Protein AF-A0A940P1B1-F1 (afdb_monomer_lite)

Radius of gyration: 25.91 Å; chains: 1; bounding box: 57×40×61 Å

Foldseek 3Di:
DVVVVVVVVVVVVVVVVVVVVVVVDDPPDDDDDDDDDDPDDDPDDPPPPPPVPDVVVVVVDDPVLVVLVVVLVVCVVVVHDPVVSVVSVVVSD

Sequence (93 aa):
MAERSFDAMRQDAIRRSREMQRRAVPPVQETPPPVPEIPAPPEKPQKPGLDLGLQGLLSDWDAEKLALAGLLWVLYREGADPALLLALAYILL

Structure (mmCIF, N/CA/C/O backbone):
data_AF-A0A940P1B1-F1
#
_entry.id   AF-A0A940P1B1-F1
#
loop_
_atom_site.group_PDB
_atom_site.id
_atom_site.type_symbol
_atom_site.label_atom_id
_atom_site.label_alt_id
_atom_site.label_comp_id
_atom_site.label_asym_id
_atom_site.label_entity_id
_atom_site.label_seq_id
_atom_site.pdbx_PDB_ins_code
_atom_site.Cartn_x
_atom_site.Cartn_y
_atom_site.Cartn_z
_atom_site.occupancy
_atom_site.B_iso_or_equiv
_atom_site.auth_seq_id
_atom_site.auth_comp_id
_atom_site.auth_asym_id
_atom_site.auth_atom_id
_atom_site.pdbx_PDB_model_num
ATOM 1 N N . MET A 1 1 ? -0.566 20.284 -44.431 1.00 59.59 1 MET A N 1
ATOM 2 C CA . MET A 1 1 ? 0.550 19.735 -45.247 1.00 59.59 1 MET A CA 1
ATOM 3 C C . MET A 1 1 ? 1.711 19.201 -44.405 1.00 59.59 1 MET A C 1
ATOM 5 O O . MET A 1 1 ? 2.355 18.276 -44.876 1.00 59.59 1 MET A O 1
ATOM 9 N N . ALA A 1 2 ? 1.980 19.730 -43.202 1.00 63.19 2 ALA A N 1
ATOM 10 C CA . ALA A 1 2 ? 3.139 19.333 -42.390 1.00 63.19 2 ALA A CA 1
ATOM 11 C C . ALA A 1 2 ? 3.134 17.868 -41.896 1.00 63.19 2 ALA A C 1
ATOM 13 O O . ALA A 1 2 ? 4.199 17.264 -41.801 1.00 63.19 2 ALA A O 1
ATOM 14 N N . GLU A 1 3 ? 1.963 17.277 -41.630 1.00 66.56 3 GLU A N 1
ATOM 15 C CA . GLU A 1 3 ? 1.847 15.922 -41.052 1.00 66.56 3 GLU A CA 1
ATOM 16 C C . GLU A 1 3 ? 2.515 14.848 -41.924 1.00 66.56 3 GLU A C 1
ATOM 18 O O . GLU A 1 3 ? 3.322 14.063 -41.430 1.00 66.56 3 GLU A O 1
ATOM 23 N N . ARG A 1 4 ? 2.301 14.897 -43.248 1.00 74.00 4 ARG A N 1
ATOM 24 C CA . ARG A 1 4 ? 2.901 13.945 -44.202 1.00 74.00 4 ARG A CA 1
ATOM 25 C C . ARG A 1 4 ? 4.435 13.942 -44.173 1.00 74.00 4 ARG A C 1
ATOM 27 O O . ARG A 1 4 ? 5.046 12.902 -44.407 1.00 74.00 4 ARG A O 1
ATOM 34 N N . SER A 1 5 ? 5.060 15.083 -43.878 1.00 77.12 5 SER A N 1
ATOM 35 C CA . SER A 1 5 ? 6.520 15.195 -43.759 1.00 77.12 5 SER A CA 1
ATOM 36 C C . SER A 1 5 ? 7.037 14.575 -42.459 1.00 77.12 5 SER A C 1
ATOM 38 O O . SER A 1 5 ? 8.108 13.971 -42.445 1.00 77.12 5 SER A O 1
ATOM 40 N N . PHE A 1 6 ? 6.270 14.699 -41.373 1.00 82.12 6 PHE A N 1
ATOM 41 C CA . PHE A 1 6 ? 6.602 14.102 -40.081 1.00 82.12 6 PHE A CA 1
ATOM 42 C C . PHE A 1 6 ? 6.510 12.573 -40.136 1.00 82.12 6 PHE A C 1
ATOM 44 O O . PHE A 1 6 ? 7.430 11.890 -39.688 1.00 82.12 6 PHE A O 1
ATOM 51 N N . ASP A 1 7 ? 5.468 12.029 -40.769 1.00 88.25 7 ASP A N 1
ATOM 52 C CA . ASP A 1 7 ? 5.319 10.581 -40.956 1.00 88.25 7 ASP A CA 1
ATOM 53 C C . ASP A 1 7 ? 6.466 9.984 -41.784 1.00 88.25 7 ASP A C 1
ATOM 55 O O . ASP A 1 7 ? 7.047 8.969 -41.392 1.00 88.25 7 ASP A O 1
ATOM 59 N N . ALA A 1 8 ? 6.864 10.648 -42.876 1.00 88.06 8 ALA A N 1
ATOM 60 C CA . ALA A 1 8 ? 8.016 10.240 -43.681 1.00 88.06 8 ALA A CA 1
ATOM 61 C C . ALA A 1 8 ? 9.327 10.244 -42.868 1.00 88.06 8 ALA A C 1
ATOM 63 O O . ALA A 1 8 ? 10.099 9.285 -42.923 1.00 88.06 8 ALA A O 1
ATOM 64 N N . MET A 1 9 ? 9.556 11.281 -42.054 1.00 90.50 9 MET A N 1
ATOM 65 C CA . MET A 1 9 ? 10.748 11.390 -41.204 1.00 90.50 9 MET A CA 1
ATOM 66 C C . MET A 1 9 ? 10.787 10.307 -40.109 1.00 90.50 9 MET A C 1
ATOM 68 O O . MET A 1 9 ? 11.847 9.744 -39.831 1.00 90.50 9 MET A O 1
ATOM 72 N N . ARG A 1 10 ? 9.635 9.950 -39.521 1.00 89.56 10 ARG A N 1
ATOM 73 C CA . ARG A 1 10 ? 9.533 8.840 -38.554 1.00 89.56 10 ARG A CA 1
ATOM 74 C C . ARG A 1 10 ? 9.818 7.488 -39.206 1.00 89.56 10 ARG A C 1
ATOM 76 O O . ARG A 1 10 ? 10.509 6.664 -38.608 1.00 89.56 10 ARG A O 1
ATOM 83 N N . GLN A 1 11 ? 9.315 7.257 -40.419 1.00 91.44 11 GLN A N 1
ATOM 84 C CA . GLN A 1 11 ? 9.570 6.019 -41.162 1.00 91.44 11 GLN A CA 1
ATOM 85 C C . GLN A 1 11 ? 11.060 5.851 -41.499 1.00 91.44 11 GLN A C 1
ATOM 87 O O . GLN A 1 11 ? 11.600 4.760 -41.303 1.00 91.44 11 GLN A O 1
ATOM 92 N N . ASP A 1 12 ? 11.743 6.921 -41.922 1.00 90.81 12 ASP A N 1
ATOM 93 C CA . ASP A 1 12 ? 13.188 6.884 -42.183 1.00 90.81 12 ASP A CA 1
ATOM 94 C C . ASP A 1 12 ? 14.002 6.603 -40.905 1.00 90.81 12 ASP A C 1
ATOM 96 O O . ASP A 1 12 ? 14.842 5.699 -40.882 1.00 90.81 12 ASP A O 1
ATOM 100 N N . ALA A 1 13 ? 13.673 7.274 -39.795 1.00 90.25 13 ALA A N 1
ATOM 101 C CA . ALA A 1 13 ? 14.315 7.041 -38.500 1.00 90.25 13 ALA A CA 1
ATOM 102 C C . ALA A 1 13 ? 14.169 5.582 -38.014 1.00 90.25 13 ALA A C 1
ATOM 104 O O . ALA A 1 13 ? 15.134 4.984 -37.527 1.00 90.25 13 ALA A O 1
ATOM 105 N N . ILE A 1 14 ? 12.986 4.975 -38.182 1.00 92.50 14 ILE A N 1
ATOM 106 C CA . ILE A 1 14 ? 12.731 3.564 -37.837 1.00 92.50 14 ILE A CA 1
ATOM 107 C C . ILE A 1 14 ? 13.486 2.611 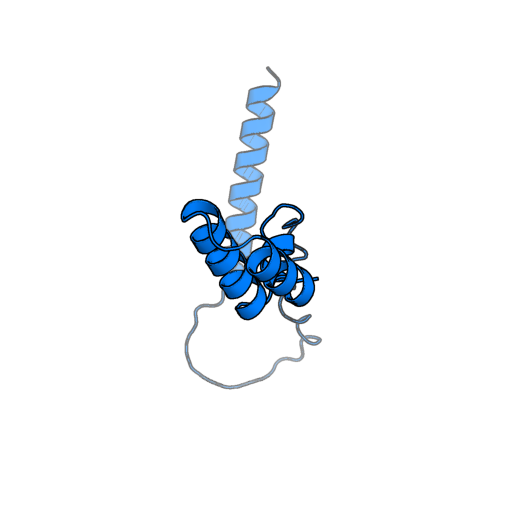-38.774 1.00 92.50 14 ILE A C 1
ATOM 109 O O . ILE A 1 14 ? 14.013 1.590 -38.329 1.00 92.50 14 ILE A O 1
ATOM 113 N N . ARG A 1 15 ? 13.569 2.922 -40.072 1.00 88.62 15 ARG A N 1
ATOM 114 C CA . ARG A 1 15 ? 14.333 2.120 -41.038 1.00 88.62 15 ARG A CA 1
ATOM 115 C C . ARG A 1 15 ? 15.823 2.112 -40.686 1.00 88.62 15 ARG A C 1
ATOM 117 O O . ARG A 1 15 ? 16.429 1.043 -40.621 1.00 88.62 15 ARG A O 1
ATOM 124 N N . ARG A 1 16 ? 16.390 3.290 -40.412 1.00 82.62 16 ARG A N 1
ATOM 125 C CA . ARG A 1 16 ? 17.809 3.476 -40.082 1.00 82.62 16 ARG A CA 1
ATOM 126 C C . ARG A 1 16 ? 18.191 2.818 -38.754 1.00 82.62 16 ARG A C 1
ATOM 128 O O . ARG A 1 16 ? 19.229 2.163 -38.683 1.00 82.62 16 ARG A O 1
ATOM 135 N N . SER A 1 17 ? 17.345 2.922 -37.726 1.00 79.88 17 SER A N 1
ATOM 136 C CA . SER A 1 17 ? 17.597 2.266 -36.434 1.00 79.88 17 SER A CA 1
ATOM 137 C C . SER A 1 17 ? 17.558 0.738 -36.540 1.00 79.88 17 SER A C 1
ATOM 139 O O . SER A 1 17 ? 18.438 0.074 -35.995 1.00 79.88 17 SER A O 1
ATOM 141 N N . ARG A 1 18 ? 16.624 0.170 -37.318 1.00 84.38 18 ARG A N 1
ATOM 142 C CA . ARG A 1 18 ? 16.571 -1.277 -37.602 1.00 84.38 18 ARG A CA 1
ATOM 143 C C . ARG A 1 18 ? 17.813 -1.785 -38.332 1.00 84.38 18 ARG A C 1
ATOM 145 O O . ARG A 1 18 ? 18.271 -2.889 -38.047 1.00 84.38 18 ARG A O 1
ATOM 152 N N . GLU A 1 19 ? 18.368 -1.009 -39.261 1.00 81.94 19 GLU A N 1
ATOM 153 C CA . GLU A 1 19 ? 19.606 -1.390 -39.949 1.00 81.94 19 GLU A CA 1
ATOM 154 C C . GLU A 1 19 ? 20.814 -1.370 -39.000 1.00 81.94 19 GLU A C 1
ATOM 156 O O . GLU A 1 19 ? 21.596 -2.319 -38.984 1.00 81.94 19 GLU A O 1
ATOM 161 N N . MET A 1 20 ? 20.929 -0.345 -38.148 1.00 75.19 20 MET A N 1
ATOM 162 C CA . MET A 1 20 ? 21.966 -0.286 -37.111 1.00 75.19 20 MET A CA 1
ATOM 163 C C . M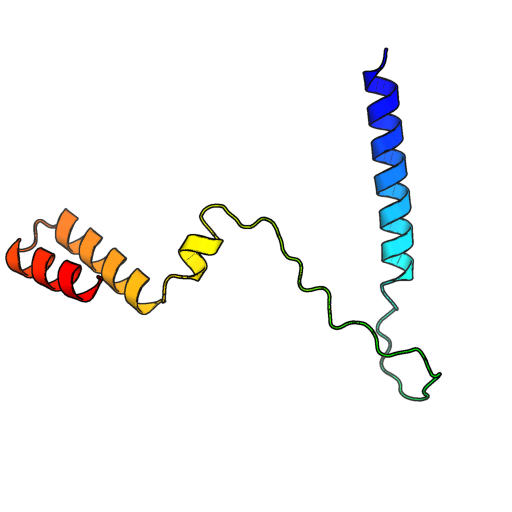ET A 1 20 ? 21.843 -1.445 -36.113 1.00 75.19 20 MET A C 1
ATOM 165 O O . MET A 1 20 ? 22.839 -2.098 -35.818 1.00 75.19 20 MET A O 1
ATOM 169 N N . GLN A 1 21 ? 20.627 -1.770 -35.660 1.00 80.25 21 GLN A N 1
ATOM 170 C CA . GLN A 1 21 ? 20.367 -2.925 -34.792 1.00 80.25 21 GLN A CA 1
ATOM 171 C C . GLN A 1 21 ? 20.769 -4.248 -35.453 1.00 80.25 21 GLN A C 1
ATOM 173 O O . GLN A 1 21 ? 21.422 -5.068 -34.817 1.00 80.25 21 GLN A O 1
ATOM 178 N N . ARG A 1 22 ? 20.455 -4.448 -36.741 1.00 74.50 22 ARG A N 1
ATOM 179 C CA . ARG A 1 22 ? 20.871 -5.649 -37.489 1.00 74.50 22 ARG A CA 1
ATOM 180 C C . ARG A 1 22 ? 22.387 -5.794 -37.631 1.00 74.50 22 ARG A C 1
ATOM 182 O O . ARG A 1 22 ? 22.858 -6.917 -37.729 1.00 74.50 22 ARG A O 1
ATOM 189 N N . ARG A 1 23 ? 23.140 -4.690 -37.646 1.00 70.25 23 ARG A N 1
ATOM 190 C CA . ARG A 1 23 ? 24.615 -4.711 -37.635 1.00 70.25 23 ARG A CA 1
ATOM 191 C C . ARG A 1 23 ? 25.187 -4.909 -36.225 1.00 70.25 23 ARG A C 1
ATOM 193 O O . ARG A 1 23 ? 26.269 -5.464 -36.092 1.00 70.25 23 ARG A O 1
ATOM 200 N N . ALA A 1 24 ? 24.475 -4.456 -35.191 1.00 64.12 24 ALA A N 1
ATOM 201 C CA . ALA A 1 24 ? 24.890 -4.551 -33.790 1.00 64.12 24 ALA A CA 1
ATOM 202 C C . ALA A 1 24 ? 24.543 -5.894 -33.119 1.00 64.12 24 ALA A C 1
ATOM 204 O O . ALA A 1 24 ? 25.072 -6.188 -32.051 1.00 64.12 24 ALA A O 1
ATOM 205 N N . VAL A 1 25 ? 23.665 -6.703 -33.721 1.00 65.62 25 VAL A N 1
ATOM 206 C CA . VAL A 1 25 ? 23.411 -8.092 -33.313 1.00 65.62 25 VAL A CA 1
ATOM 207 C C . VAL A 1 25 ? 24.310 -9.010 -34.151 1.00 65.62 25 VAL A C 1
ATOM 209 O O . VAL A 1 25 ? 23.947 -9.317 -35.289 1.00 65.62 25 VAL A O 1
ATOM 212 N N . PRO A 1 26 ? 25.481 -9.446 -33.644 1.00 57.06 26 PRO A N 1
ATOM 213 C CA . PRO A 1 26 ? 26.269 -10.457 -34.334 1.00 57.06 26 PRO A CA 1
ATOM 214 C C . PRO A 1 26 ? 25.474 -11.771 -34.409 1.00 57.06 26 PRO A C 1
ATOM 216 O O . PRO A 1 26 ? 24.731 -12.090 -33.474 1.00 57.06 26 PRO A O 1
ATOM 219 N N . PRO A 1 27 ? 25.619 -12.564 -35.485 1.00 52.44 27 PRO A N 1
ATOM 220 C CA . PRO A 1 27 ? 25.100 -13.923 -35.490 1.00 52.44 27 PRO A CA 1
ATOM 221 C C . PRO A 1 27 ? 25.807 -14.710 -34.383 1.00 52.44 27 PRO A C 1
ATOM 223 O O . PRO A 1 27 ? 27.034 -14.792 -34.364 1.00 52.44 27 PRO A O 1
ATOM 226 N N . VAL A 1 28 ? 25.034 -15.280 -33.458 1.00 54.25 28 VAL A N 1
ATOM 227 C CA . VAL A 1 28 ? 25.564 -16.141 -32.394 1.00 54.25 28 VAL A CA 1
ATOM 228 C C . VAL A 1 28 ? 26.001 -17.461 -33.029 1.00 54.25 28 VAL A C 1
ATOM 230 O O . VAL A 1 28 ? 25.209 -18.388 -33.171 1.00 54.25 28 VAL A O 1
ATOM 233 N N . GLN A 1 29 ? 27.258 -17.513 -33.467 1.00 44.16 29 GLN A N 1
ATOM 234 C CA . GLN A 1 29 ? 27.966 -18.744 -33.800 1.00 44.16 29 GLN A CA 1
ATOM 235 C C . GLN A 1 29 ? 28.972 -19.030 -32.688 1.00 44.16 29 GLN A C 1
ATOM 237 O O . GLN A 1 29 ? 29.784 -18.179 -32.327 1.00 44.16 29 GLN A O 1
ATOM 242 N N . GLU A 1 30 ? 28.885 -20.227 -32.122 1.00 50.06 30 GLU A N 1
ATOM 243 C CA . GLU A 1 30 ? 29.766 -20.688 -31.055 1.00 50.06 30 GLU A CA 1
ATOM 244 C C . GLU A 1 30 ? 31.128 -21.083 -31.640 1.00 50.06 30 GLU A C 1
ATOM 246 O O . GLU A 1 30 ? 31.284 -22.165 -32.204 1.00 50.06 30 GLU A O 1
ATOM 251 N N . THR A 1 31 ? 32.133 -20.209 -31.539 1.00 36.59 31 THR A N 1
ATOM 252 C CA . THR A 1 31 ? 33.550 -20.590 -31.717 1.00 36.59 31 THR A CA 1
ATOM 253 C C . THR A 1 31 ? 34.495 -19.510 -31.157 1.00 36.59 31 THR A C 1
ATOM 255 O O . THR A 1 31 ? 34.390 -18.354 -31.564 1.00 36.59 31 THR A O 1
ATOM 258 N N . PRO A 1 32 ? 35.429 -19.836 -30.241 1.00 54.47 32 PRO A N 1
ATOM 259 C CA . PRO A 1 32 ? 36.585 -18.992 -29.906 1.00 54.47 32 PRO A CA 1
ATOM 260 C C . PRO A 1 32 ? 37.800 -19.358 -30.794 1.00 54.47 32 PRO A C 1
ATOM 262 O O . PRO A 1 32 ? 37.777 -20.429 -31.405 1.00 54.47 32 PRO A O 1
ATOM 265 N N . PRO A 1 33 ? 38.922 -18.603 -30.807 1.00 55.81 33 PRO A N 1
ATOM 266 C CA . PRO A 1 33 ? 39.203 -17.258 -30.271 1.00 55.81 33 PRO A CA 1
ATOM 267 C C . PRO A 1 33 ? 39.239 -16.262 -31.485 1.00 55.81 33 PRO A C 1
ATOM 269 O O . PRO A 1 33 ? 38.509 -16.549 -32.434 1.00 55.81 33 PRO A O 1
ATOM 272 N N . PRO A 1 34 ? 40.017 -15.147 -31.595 1.00 44.41 34 PRO A N 1
ATOM 273 C CA . PRO A 1 34 ? 40.913 -14.422 -30.680 1.00 44.41 34 PRO A CA 1
ATOM 274 C C . PRO A 1 34 ? 40.396 -13.018 -30.286 1.00 44.41 34 PRO A C 1
ATOM 276 O O . PRO A 1 34 ? 39.240 -12.674 -30.511 1.00 44.41 34 PRO A O 1
ATOM 279 N N . VAL A 1 35 ? 41.271 -12.210 -29.676 1.00 56.16 35 VAL A N 1
ATOM 280 C CA . VAL A 1 35 ? 40.998 -10.847 -29.190 1.00 56.16 35 VAL A CA 1
ATOM 281 C C . VAL A 1 35 ? 41.649 -9.799 -30.103 1.00 56.16 35 VAL A C 1
ATOM 283 O O . VAL A 1 35 ? 42.875 -9.778 -30.207 1.00 56.16 35 VAL A O 1
ATOM 286 N N . PRO A 1 36 ? 40.872 -8.884 -30.705 1.00 48.62 36 PRO A N 1
ATOM 287 C CA . PRO A 1 36 ? 41.323 -7.543 -31.056 1.00 48.62 36 PRO A CA 1
ATOM 288 C C . PRO A 1 36 ? 41.045 -6.596 -29.881 1.00 48.62 36 PRO A C 1
ATOM 290 O O . PRO A 1 36 ? 39.948 -6.605 -29.320 1.00 48.62 36 PRO A O 1
ATOM 293 N N . GLU A 1 37 ? 42.013 -5.756 -29.524 1.00 53.75 37 GLU A N 1
ATOM 294 C CA . GLU A 1 37 ? 41.830 -4.720 -28.504 1.00 53.75 37 GLU A CA 1
ATOM 295 C C . GLU A 1 37 ? 40.798 -3.683 -28.970 1.00 53.75 37 GLU A C 1
ATOM 297 O O . GLU A 1 37 ? 41.060 -2.833 -29.819 1.00 53.75 37 GLU A O 1
ATOM 302 N N . ILE A 1 38 ? 39.607 -3.747 -28.382 1.00 50.41 38 ILE A N 1
ATOM 303 C CA . ILE A 1 38 ? 38.612 -2.676 -28.393 1.00 50.41 38 ILE A CA 1
ATOM 304 C C . ILE A 1 38 ? 38.486 -2.248 -26.926 1.00 50.41 38 ILE A C 1
ATOM 306 O O . ILE A 1 38 ? 38.360 -3.134 -26.073 1.00 50.41 38 ILE A O 1
ATOM 310 N N . PRO A 1 39 ? 38.549 -0.941 -26.589 1.00 48.97 39 PRO A N 1
ATOM 311 C CA . PRO A 1 39 ? 38.356 -0.498 -25.210 1.00 48.97 39 PRO A CA 1
ATOM 312 C C . PRO A 1 39 ? 37.045 -1.073 -24.677 1.00 48.97 39 PRO A C 1
ATOM 314 O O . PRO A 1 39 ? 36.054 -1.106 -25.410 1.00 48.97 39 PRO A O 1
ATOM 317 N N . ALA A 1 40 ? 37.092 -1.571 -23.436 1.00 51.44 40 ALA A N 1
ATOM 318 C CA . ALA A 1 40 ? 36.065 -2.421 -22.838 1.00 51.44 40 ALA A CA 1
ATOM 319 C C . ALA A 1 40 ? 34.647 -1.977 -23.238 1.00 51.44 40 ALA A C 1
ATOM 321 O O . ALA A 1 40 ? 34.324 -0.798 -23.045 1.00 51.44 40 ALA A O 1
ATOM 322 N N . PRO A 1 41 ? 33.800 -2.879 -23.783 1.00 54.41 41 PRO A N 1
ATOM 323 C CA . PRO A 1 41 ? 32.414 -2.545 -24.062 1.00 54.41 41 PRO A CA 1
ATOM 324 C C . PRO A 1 41 ? 31.808 -1.929 -22.799 1.00 54.41 41 PRO A C 1
ATOM 326 O O . PRO A 1 41 ? 31.877 -2.579 -21.750 1.00 54.41 41 PRO A O 1
ATOM 329 N N . PRO A 1 42 ? 31.258 -0.699 -22.856 1.00 54.34 42 PRO A N 1
ATOM 330 C CA . PRO A 1 42 ? 30.568 -0.147 -21.704 1.00 54.34 42 PRO A CA 1
ATOM 331 C C . PRO A 1 42 ? 29.501 -1.157 -21.302 1.00 54.34 42 PRO A C 1
ATOM 333 O O . PRO A 1 42 ? 28.801 -1.699 -22.168 1.00 54.34 42 PRO A O 1
ATOM 336 N N . GLU A 1 43 ? 29.453 -1.467 -20.007 1.00 54.50 43 GLU A N 1
ATOM 337 C CA . GLU A 1 43 ? 28.585 -2.513 -19.482 1.00 54.50 43 GLU A CA 1
ATOM 338 C C . GLU A 1 43 ? 27.166 -2.341 -20.019 1.00 54.50 43 GLU A C 1
ATOM 340 O O . GLU A 1 43 ? 26.683 -1.215 -20.177 1.00 54.50 43 GLU A O 1
ATOM 345 N N . LYS A 1 44 ? 26.544 -3.486 -20.346 1.00 55.69 44 LYS A N 1
ATOM 346 C CA . LYS A 1 44 ? 25.220 -3.619 -20.977 1.00 55.69 44 LYS A CA 1
ATOM 347 C C . LYS A 1 44 ? 24.327 -2.440 -20.595 1.00 55.69 44 LYS A C 1
ATOM 349 O O . LYS A 1 44 ? 24.151 -2.243 -19.394 1.00 55.69 44 LYS A O 1
ATOM 354 N N . PRO A 1 45 ? 23.738 -1.705 -21.559 1.00 48.22 45 PRO A N 1
ATOM 355 C CA . PRO A 1 45 ? 23.026 -0.473 -21.264 1.00 48.22 45 PRO A CA 1
ATOM 356 C C . PRO A 1 45 ? 21.949 -0.740 -20.217 1.00 48.22 45 PRO A C 1
ATOM 358 O O . PRO A 1 45 ? 20.886 -1.288 -20.528 1.00 48.22 45 PRO A O 1
ATOM 361 N N . GLN A 1 46 ? 22.245 -0.332 -18.980 1.00 53.75 46 GLN A N 1
ATOM 362 C CA . GLN A 1 46 ? 21.254 -0.109 -17.949 1.00 53.75 46 GLN A CA 1
ATOM 363 C C . GLN A 1 46 ? 20.378 0.987 -18.522 1.00 53.75 46 GLN A C 1
ATOM 365 O O . GLN A 1 46 ? 20.737 2.160 -18.497 1.00 53.75 46 GLN A O 1
ATOM 370 N N . LYS A 1 47 ? 19.275 0.589 -19.157 1.00 55.72 47 LYS A N 1
ATOM 371 C CA . LYS A 1 47 ? 18.252 1.528 -19.584 1.00 55.72 47 LYS A CA 1
ATOM 372 C C . LYS A 1 47 ? 17.762 2.179 -18.291 1.00 55.72 47 LYS A C 1
ATOM 374 O O . LYS A 1 47 ? 17.138 1.464 -17.505 1.00 55.72 47 LYS A O 1
ATOM 379 N N . PRO A 1 48 ? 17.939 3.493 -18.077 1.00 53.25 48 PRO A N 1
ATOM 380 C CA . PRO A 1 48 ? 17.072 4.223 -17.176 1.00 53.25 48 PRO A CA 1
ATOM 381 C C . PRO A 1 48 ? 15.771 4.374 -17.969 1.00 53.25 48 PRO A C 1
ATOM 383 O O . PRO A 1 48 ? 15.487 5.406 -18.576 1.00 53.25 48 PRO A O 1
ATOM 386 N N . GLY A 1 49 ? 15.053 3.255 -18.102 1.00 53.72 49 GLY A N 1
ATOM 387 C CA . GLY A 1 49 ? 13.709 3.259 -18.635 1.00 53.72 49 GLY A CA 1
ATOM 388 C C . GLY A 1 49 ? 12.891 4.156 -17.726 1.00 53.72 49 GLY A C 1
ATOM 389 O O . GLY A 1 49 ? 13.006 4.064 -16.505 1.00 53.72 49 GLY A O 1
ATOM 390 N N . LEU A 1 50 ? 12.093 5.040 -18.318 1.00 59.72 50 LEU A N 1
ATOM 391 C CA . LEU A 1 50 ? 11.126 5.856 -17.591 1.00 59.72 50 LEU A CA 1
ATOM 392 C C . LEU A 1 50 ? 9.959 4.980 -17.095 1.00 59.72 50 LEU A C 1
ATOM 394 O O . LEU A 1 50 ? 8.808 5.213 -17.445 1.00 59.72 50 LEU A O 1
ATOM 398 N N . ASP A 1 51 ? 10.258 3.997 -16.244 1.00 60.19 51 ASP A N 1
ATOM 399 C CA . ASP A 1 51 ? 9.294 3.178 -15.495 1.00 60.19 51 ASP A CA 1
ATOM 400 C C . ASP A 1 51 ? 8.850 3.888 -14.201 1.00 60.19 51 ASP A C 1
ATOM 402 O O . ASP A 1 51 ? 8.619 3.307 -13.140 1.00 60.19 51 ASP A O 1
ATOM 406 N N . LEU A 1 52 ? 8.723 5.214 -14.306 1.00 62.31 52 LEU A N 1
ATOM 407 C CA . LEU A 1 52 ? 8.449 6.154 -13.220 1.00 62.31 52 LEU A CA 1
ATOM 408 C C . LEU A 1 52 ? 6.956 6.177 -12.823 1.00 62.31 52 LEU A C 1
ATOM 410 O O . LEU A 1 52 ? 6.456 7.177 -12.314 1.00 62.31 52 LEU A O 1
ATOM 414 N N . GLY A 1 53 ? 6.219 5.103 -13.110 1.00 69.88 53 GLY A N 1
ATOM 415 C CA . GLY A 1 53 ? 4.771 5.026 -12.939 1.00 69.88 53 GLY A CA 1
ATOM 416 C C . GLY A 1 53 ? 4.311 3.611 -12.622 1.00 69.88 53 GLY A C 1
ATOM 417 O O . GLY A 1 53 ? 4.302 2.752 -13.497 1.00 69.88 53 GLY A O 1
ATOM 418 N N . LEU A 1 54 ? 3.883 3.400 -11.373 1.00 68.94 54 LEU A N 1
ATOM 419 C CA . LEU A 1 54 ? 3.362 2.153 -10.792 1.00 68.94 54 LEU A CA 1
ATOM 420 C C . LEU A 1 54 ? 4.310 0.944 -10.803 1.00 68.94 54 LEU A C 1
ATOM 422 O O . LEU A 1 54 ? 4.436 0.312 -9.766 1.00 68.94 54 LEU A O 1
ATOM 426 N N . GLN A 1 55 ? 4.988 0.610 -11.902 1.00 72.88 55 GLN A N 1
ATOM 427 C CA . GLN A 1 55 ? 5.835 -0.584 -11.972 1.00 72.88 55 GLN A CA 1
ATOM 428 C C . GLN A 1 55 ? 7.095 -0.449 -11.108 1.00 72.88 55 GLN A C 1
ATOM 430 O O . GLN A 1 55 ? 7.398 -1.380 -10.369 1.00 72.88 55 GLN A O 1
ATOM 435 N N . GLY A 1 56 ? 7.759 0.716 -11.097 1.00 73.56 56 GLY A N 1
ATOM 436 C CA . GLY A 1 56 ? 8.816 1.014 -10.121 1.00 73.56 56 GLY A CA 1
ATOM 437 C C . GLY A 1 56 ? 8.312 0.921 -8.676 1.00 73.56 56 GLY A C 1
ATOM 438 O O . GLY A 1 56 ? 8.871 0.179 -7.879 1.00 73.56 56 GLY A O 1
ATOM 439 N N . LEU A 1 57 ? 7.167 1.552 -8.379 1.00 74.00 57 LEU A N 1
ATOM 440 C CA . LEU A 1 57 ? 6.544 1.509 -7.048 1.00 74.00 57 LEU A CA 1
ATOM 441 C C . LEU A 1 57 ? 6.197 0.076 -6.601 1.00 74.00 57 LEU A C 1
ATOM 443 O O . LEU A 1 57 ? 6.353 -0.247 -5.436 1.00 74.00 57 LEU A O 1
ATOM 447 N N . LEU A 1 58 ? 5.731 -0.780 -7.514 1.00 78.12 58 LEU A N 1
ATOM 448 C CA . LEU A 1 58 ? 5.428 -2.194 -7.257 1.00 78.12 58 LEU A CA 1
ATOM 449 C C . LEU A 1 58 ? 6.686 -3.077 -7.210 1.00 78.12 58 LEU A C 1
ATOM 451 O O . LEU A 1 58 ? 6.616 -4.179 -6.679 1.00 78.12 58 LEU A O 1
ATOM 455 N N . SER A 1 59 ? 7.812 -2.615 -7.761 1.00 78.38 59 SER A N 1
ATOM 456 C CA . SER A 1 59 ? 9.106 -3.313 -7.708 1.00 78.38 59 SER A CA 1
ATOM 457 C C . SER A 1 59 ? 9.860 -3.033 -6.406 1.00 78.38 59 SER A C 1
ATOM 459 O O . SER A 1 59 ? 10.587 -3.901 -5.939 1.00 78.38 59 SER A O 1
ATOM 461 N N . ASP A 1 60 ? 9.646 -1.860 -5.798 1.00 82.69 60 ASP A N 1
ATOM 462 C CA . ASP A 1 60 ? 10.088 -1.531 -4.432 1.00 82.69 60 ASP A CA 1
ATOM 463 C C . ASP A 1 60 ? 9.286 -2.276 -3.339 1.00 82.69 60 ASP A C 1
ATOM 465 O O . ASP A 1 60 ? 9.601 -2.169 -2.154 1.00 82.69 60 ASP A O 1
ATOM 469 N N . TRP A 1 61 ? 8.230 -3.018 -3.699 1.00 84.31 61 TRP A N 1
ATOM 470 C CA . TRP A 1 61 ? 7.443 -3.810 -2.751 1.00 84.31 61 TRP A CA 1
ATOM 471 C C . TRP A 1 61 ? 7.916 -5.262 -2.702 1.00 84.31 61 TRP A C 1
ATOM 473 O O . TRP A 1 61 ? 7.724 -6.029 -3.645 1.00 84.31 61 TRP A O 1
ATOM 483 N N . ASP A 1 62 ? 8.446 -5.664 -1.547 1.00 88.19 62 ASP A N 1
ATOM 484 C CA . ASP A 1 62 ? 8.779 -7.059 -1.270 1.00 88.19 62 ASP A CA 1
ATOM 485 C C . ASP A 1 62 ? 7.573 -7.992 -1.445 1.00 88.19 62 ASP A C 1
ATOM 487 O O . ASP A 1 62 ? 6.430 -7.660 -1.110 1.00 88.19 62 ASP A O 1
ATOM 491 N N . ALA A 1 63 ? 7.848 -9.225 -1.879 1.00 88.75 63 ALA A N 1
ATOM 492 C CA . ALA A 1 63 ? 6.837 -10.275 -2.008 1.00 88.75 63 ALA A CA 1
ATOM 493 C C . ALA A 1 63 ? 6.080 -10.533 -0.688 1.00 88.75 63 ALA A C 1
ATOM 495 O O . ALA A 1 63 ? 4.888 -10.839 -0.713 1.00 88.75 63 ALA A O 1
ATOM 496 N N . GLU A 1 64 ? 6.743 -10.357 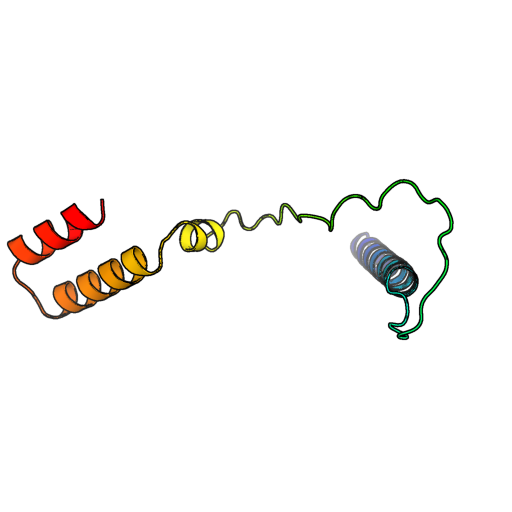0.459 1.00 90.56 64 GLU A N 1
ATOM 497 C CA . GLU A 1 64 ? 6.124 -10.437 1.785 1.00 90.56 64 GLU A CA 1
ATOM 498 C C . GLU A 1 64 ? 5.142 -9.281 2.036 1.00 90.56 64 GLU A C 1
ATOM 500 O O . GLU A 1 64 ? 4.011 -9.528 2.452 1.00 90.56 64 GLU A O 1
ATOM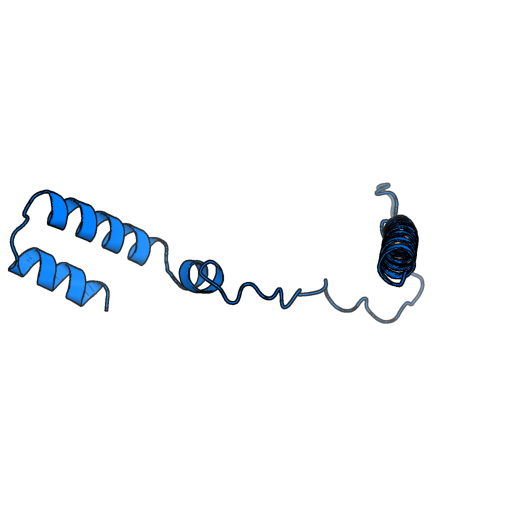 505 N N . LYS A 1 65 ? 5.507 -8.034 1.699 1.00 90.94 65 LYS A N 1
ATOM 506 C CA . LYS A 1 65 ? 4.603 -6.875 1.814 1.00 90.94 65 LYS A CA 1
ATOM 507 C C . LYS A 1 65 ? 3.391 -7.003 0.890 1.00 90.94 65 LYS A C 1
ATOM 509 O O . LYS A 1 65 ? 2.278 -6.678 1.298 1.00 90.94 65 LYS A O 1
ATOM 514 N N . LEU A 1 66 ? 3.574 -7.529 -0.323 1.00 92.25 66 LEU A N 1
ATOM 515 C CA . LEU A 1 66 ? 2.473 -7.828 -1.247 1.00 92.25 66 LEU A CA 1
ATOM 516 C C . LEU A 1 66 ? 1.555 -8.939 -0.715 1.00 92.25 66 LEU A C 1
ATOM 518 O O . LEU A 1 66 ? 0.333 -8.806 -0.793 1.00 92.25 66 LEU A O 1
ATOM 522 N N . ALA A 1 67 ? 2.116 -10.003 -0.133 1.00 93.25 67 ALA A N 1
ATOM 523 C CA . ALA A 1 67 ? 1.338 -11.065 0.504 1.00 93.25 67 ALA A CA 1
ATOM 524 C C . ALA A 1 67 ? 0.552 -10.546 1.723 1.00 93.25 67 ALA A C 1
ATOM 526 O O . ALA A 1 67 ? -0.638 -10.835 1.849 1.00 93.25 67 ALA A O 1
ATOM 527 N N . LEU A 1 68 ? 1.177 -9.721 2.571 1.00 93.44 68 LEU A N 1
ATOM 528 C CA . LEU A 1 68 ? 0.540 -9.055 3.712 1.00 93.44 68 LEU A CA 1
ATOM 529 C C . LEU A 1 68 ? -0.581 -8.105 3.274 1.00 93.44 68 LEU A C 1
ATOM 531 O O . LEU A 1 68 ? -1.662 -8.143 3.855 1.00 93.44 68 LEU A O 1
ATOM 535 N N . ALA A 1 69 ? -0.377 -7.296 2.231 1.00 93.31 69 ALA A N 1
ATOM 536 C CA . ALA A 1 69 ? -1.411 -6.406 1.700 1.00 93.31 69 ALA A CA 1
ATOM 537 C C . ALA A 1 69 ? -2.580 -7.176 1.060 1.00 93.31 69 ALA A C 1
ATOM 539 O O . ALA A 1 69 ? -3.740 -6.806 1.246 1.00 93.31 69 ALA A O 1
ATOM 540 N N . GLY A 1 70 ? -2.296 -8.278 0.357 1.00 94.38 70 GLY A N 1
ATOM 541 C CA . GLY A 1 70 ? -3.318 -9.193 -0.152 1.00 94.38 70 GLY A CA 1
ATOM 542 C C . GLY A 1 70 ? -4.132 -9.835 0.975 1.00 94.38 70 GLY A C 1
ATOM 543 O O . GLY A 1 70 ? -5.361 -9.843 0.918 1.00 94.38 70 GLY A O 1
ATOM 544 N N . LEU A 1 71 ? -3.465 -10.300 2.035 1.00 93.62 71 LEU A N 1
ATOM 545 C CA . LEU A 1 71 ? -4.109 -10.859 3.224 1.00 93.62 71 LEU A CA 1
ATOM 546 C C . LEU A 1 71 ? -4.966 -9.808 3.947 1.00 93.62 71 LEU A C 1
ATOM 548 O O . LEU A 1 71 ? -6.123 -10.077 4.260 1.00 93.62 71 LEU A O 1
ATOM 552 N N . LEU A 1 72 ? -4.437 -8.596 4.144 1.00 94.38 72 LEU A N 1
ATOM 553 C CA . LEU A 1 72 ? -5.149 -7.460 4.734 1.00 94.38 72 LEU A CA 1
ATOM 554 C C . LEU A 1 72 ? -6.417 -7.114 3.939 1.00 94.38 72 LEU A C 1
ATOM 556 O O . LEU A 1 72 ? -7.462 -6.866 4.537 1.00 94.38 72 LEU A O 1
ATOM 560 N N . TRP A 1 73 ? -6.361 -7.155 2.602 1.00 95.00 73 TRP A N 1
ATOM 561 C CA . TRP A 1 73 ? -7.531 -6.948 1.744 1.00 95.00 73 TRP A CA 1
ATOM 562 C C . TRP A 1 73 ? -8.570 -8.069 1.901 1.00 95.00 73 TRP A C 1
ATOM 564 O O . TRP A 1 73 ? -9.755 -7.773 2.076 1.00 95.00 73 TRP A O 1
ATOM 574 N N . VAL A 1 74 ? -8.160 -9.343 1.890 1.00 96.00 74 VAL A N 1
ATOM 575 C CA . VAL A 1 74 ? -9.079 -10.480 2.101 1.00 96.00 74 VAL A CA 1
ATOM 576 C C . VAL A 1 74 ? -9.785 -10.358 3.455 1.00 96.00 74 VAL A C 1
ATOM 578 O O . VAL A 1 74 ? -11.015 -10.339 3.499 1.00 96.00 74 VAL A O 1
ATOM 581 N N . LEU A 1 75 ? -9.026 -10.158 4.537 1.00 94.25 75 LEU A N 1
ATOM 582 C CA . LEU A 1 75 ? -9.559 -9.979 5.891 1.00 94.25 75 LEU A CA 1
ATOM 583 C C . LEU A 1 75 ? -10.495 -8.763 5.992 1.00 94.25 75 LEU A C 1
ATOM 585 O O . LEU A 1 75 ? -11.553 -8.850 6.613 1.00 94.25 75 LEU A O 1
ATOM 589 N N . TYR A 1 76 ? -10.155 -7.644 5.347 1.00 92.94 76 TYR A N 1
ATOM 590 C CA . TYR A 1 76 ? -11.021 -6.464 5.300 1.00 92.94 76 TYR A CA 1
ATOM 591 C C . TYR A 1 76 ? -12.354 -6.749 4.587 1.00 92.94 76 TYR A C 1
ATOM 593 O O . TYR A 1 76 ? -13.403 -6.294 5.042 1.00 92.94 76 TYR A O 1
ATOM 601 N N . ARG A 1 77 ? -12.347 -7.539 3.501 1.00 95.00 77 ARG A N 1
ATOM 602 C CA . ARG A 1 77 ? -13.577 -7.933 2.786 1.00 95.00 77 ARG A CA 1
ATOM 603 C C . ARG A 1 77 ? -14.463 -8.894 3.570 1.00 95.00 77 ARG A C 1
ATOM 605 O O . ARG A 1 77 ? -15.675 -8.869 3.364 1.00 95.00 77 ARG A O 1
ATOM 612 N 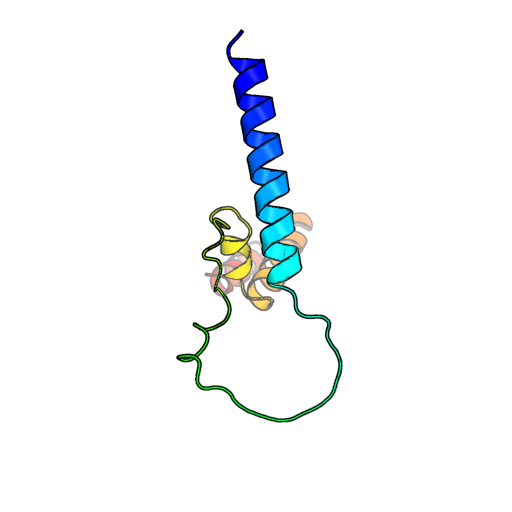N . GLU A 1 78 ? -13.874 -9.747 4.401 1.00 92.81 78 GLU A N 1
ATOM 613 C CA . GLU A 1 78 ? -14.598 -10.710 5.240 1.00 92.81 78 GLU A CA 1
ATOM 614 C C . GLU A 1 78 ? -15.085 -10.104 6.566 1.00 92.81 78 GLU A C 1
ATOM 616 O O . GLU A 1 78 ? -15.864 -10.735 7.276 1.00 92.81 78 GLU A O 1
ATOM 621 N N . GLY A 1 79 ? -14.690 -8.864 6.883 1.00 88.75 79 GLY A N 1
ATOM 622 C CA . GLY A 1 79 ? -15.075 -8.193 8.125 1.00 88.75 79 GLY A CA 1
ATOM 623 C C . GLY A 1 79 ? -14.296 -8.696 9.340 1.00 88.75 79 GLY A C 1
ATOM 624 O O . GLY A 1 79 ? -14.861 -8.804 10.428 1.00 88.75 79 GLY A O 1
ATOM 625 N N . ALA A 1 80 ? -13.014 -9.024 9.153 1.00 90.94 80 ALA A N 1
ATOM 626 C CA . ALA A 1 80 ? -12.117 -9.417 10.233 1.00 90.94 80 ALA A CA 1
ATOM 627 C C . ALA A 1 80 ? -12.004 -8.336 11.324 1.00 90.94 80 ALA A C 1
ATOM 629 O O . ALA A 1 80 ? -12.232 -7.148 11.084 1.00 90.94 80 ALA A O 1
ATOM 630 N N . ASP A 1 81 ? -11.618 -8.767 12.526 1.00 92.9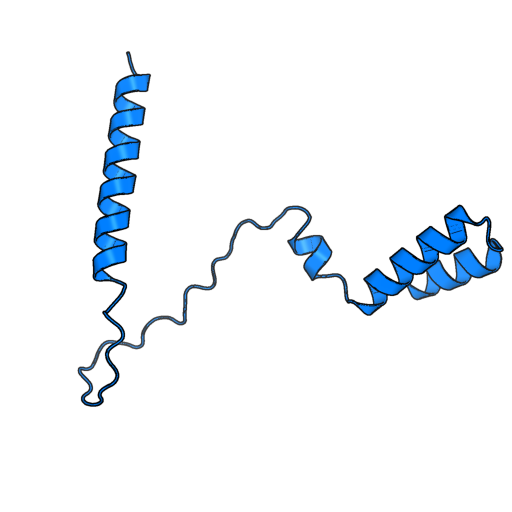4 81 ASP A N 1
ATOM 631 C CA . ASP A 1 81 ? -11.558 -7.909 13.708 1.00 92.94 81 ASP A CA 1
ATOM 632 C C . ASP A 1 81 ? -10.685 -6.648 13.485 1.00 92.94 81 ASP A C 1
ATOM 634 O O . ASP A 1 81 ? -9.565 -6.750 12.968 1.00 92.94 81 ASP A O 1
ATOM 638 N N . PRO A 1 82 ? -11.154 -5.445 13.875 1.00 90.19 82 PRO A N 1
ATOM 639 C CA . PRO A 1 82 ? -10.431 -4.202 13.620 1.00 90.19 82 PRO A CA 1
ATOM 640 C C . PRO A 1 82 ? -9.089 -4.104 14.358 1.00 90.19 82 PRO A C 1
ATOM 642 O O . PRO A 1 82 ? -8.184 -3.442 13.852 1.00 90.19 82 PRO A O 1
ATOM 645 N N . ALA A 1 83 ? -8.909 -4.764 15.508 1.00 93.19 83 ALA A N 1
ATOM 646 C CA . ALA A 1 83 ? -7.616 -4.814 16.186 1.00 93.19 83 ALA A CA 1
ATOM 647 C C . ALA A 1 83 ? -6.628 -5.722 15.436 1.00 93.19 83 ALA A C 1
ATOM 649 O O . ALA A 1 83 ? -5.447 -5.385 15.340 1.00 93.19 83 ALA A O 1
ATOM 650 N N . LEU A 1 84 ? -7.105 -6.819 14.834 1.00 93.00 84 LEU A N 1
ATOM 651 C CA . LEU A 1 84 ? -6.295 -7.665 13.949 1.00 93.00 84 LEU A CA 1
ATOM 652 C C . LEU A 1 84 ? -5.882 -6.916 12.673 1.00 93.00 84 LEU A C 1
ATOM 654 O O . LEU A 1 84 ? -4.711 -6.956 12.296 1.00 93.00 84 LEU A O 1
ATOM 658 N N . LEU A 1 85 ? -6.811 -6.194 12.037 1.00 92.94 85 LEU A N 1
ATOM 659 C CA . LEU A 1 85 ? -6.516 -5.360 10.865 1.00 92.94 85 LEU A CA 1
ATOM 660 C C . LEU A 1 85 ? -5.497 -4.256 11.193 1.00 92.94 85 LEU A C 1
ATOM 662 O O . LEU A 1 85 ? -4.573 -4.034 10.414 1.00 92.94 85 LEU A O 1
ATOM 666 N N . LEU A 1 86 ? -5.623 -3.600 12.353 1.00 93.50 86 LEU A N 1
ATOM 667 C CA . LEU A 1 86 ? -4.658 -2.597 12.818 1.00 93.50 86 LEU A CA 1
ATOM 668 C C . LEU A 1 86 ? -3.282 -3.199 13.118 1.00 93.50 86 LEU A C 1
ATOM 670 O O . LEU A 1 86 ? -2.279 -2.601 12.740 1.00 93.50 86 LEU A O 1
ATOM 674 N N . ALA A 1 87 ? -3.211 -4.375 13.748 1.00 94.62 87 ALA A N 1
ATOM 675 C CA . ALA A 1 87 ? -1.943 -5.060 13.994 1.00 94.62 87 ALA A CA 1
ATOM 676 C C . ALA A 1 87 ? -1.249 -5.460 12.681 1.00 94.62 87 ALA A C 1
ATOM 678 O O . ALA A 1 87 ? -0.049 -5.243 12.524 1.00 94.62 87 ALA A O 1
ATOM 679 N N . LEU A 1 88 ? -2.005 -5.982 11.711 1.00 92.25 88 LEU A N 1
ATOM 680 C CA . LEU A 1 88 ? -1.481 -6.366 10.400 1.00 92.25 88 LEU A CA 1
ATOM 681 C C . LEU A 1 88 ? -1.023 -5.144 9.584 1.00 92.25 88 LEU A C 1
ATOM 683 O O . LEU A 1 88 ? 0.034 -5.183 8.959 1.00 92.25 88 LEU A O 1
ATOM 687 N N . ALA A 1 89 ? -1.767 -4.035 9.641 1.00 91.44 89 ALA A N 1
ATOM 688 C CA . ALA A 1 89 ? -1.370 -2.767 9.028 1.00 91.44 89 ALA A CA 1
ATOM 689 C C . ALA A 1 89 ? -0.153 -2.122 9.721 1.00 91.44 89 ALA A C 1
ATOM 691 O O . ALA A 1 89 ? 0.670 -1.510 9.048 1.00 91.44 89 ALA A O 1
ATOM 692 N N . TYR A 1 90 ? -0.007 -2.286 11.040 1.00 93.62 90 TYR A N 1
ATOM 693 C CA . TYR A 1 90 ? 1.162 -1.822 11.795 1.00 93.62 90 TYR A CA 1
ATOM 694 C C . TYR A 1 90 ? 2.437 -2.605 11.443 1.00 93.62 90 TYR A C 1
ATOM 696 O O . TYR A 1 90 ? 3.509 -2.018 11.399 1.00 93.62 90 TYR A O 1
ATOM 704 N N . ILE A 1 91 ? 2.323 -3.903 11.140 1.00 90.69 91 ILE A N 1
ATOM 705 C CA . ILE A 1 91 ? 3.441 -4.737 10.655 1.00 90.69 91 ILE A CA 1
ATOM 706 C C . ILE A 1 91 ? 3.846 -4.374 9.211 1.00 90.69 91 ILE A C 1
ATOM 708 O O . ILE A 1 91 ? 4.988 -4.593 8.816 1.00 90.69 91 ILE A O 1
ATOM 712 N N . LEU A 1 92 ? 2.926 -3.821 8.412 1.00 87.75 92 LEU A N 1
ATOM 713 C CA . LEU A 1 92 ? 3.177 -3.439 7.015 1.00 87.75 92 LEU A CA 1
ATOM 714 C C . LEU A 1 92 ? 3.936 -2.099 6.865 1.00 87.75 92 LEU A C 1
ATOM 716 O O . LEU A 1 92 ? 4.574 -1.881 5.825 1.00 87.75 92 LEU A O 1
ATOM 720 N N . LEU A 1 93 ? 3.842 -1.231 7.883 1.00 84.19 93 LEU A N 1
ATOM 721 C CA . LEU A 1 93 ? 4.393 0.130 7.940 1.00 84.19 93 LEU A CA 1
ATOM 722 C C . LEU A 1 93 ? 5.928 0.137 8.069 1.00 84.19 93 LEU A C 1
ATOM 724 O O . LEU A 1 93 ? 6.571 0.579 7.089 1.00 84.19 93 LEU A O 1
#

Secondary structure (DSSP, 8-state):
-HHHHHHHHHHHHHHHHHHHHHHHS---------------PPPS-------TTTHHHHHSS-HHHHHHHHHHHHHHHHT--HHHHHHHHHHH-

pLDDT: mean 75.78, std 17.01, range [36.59, 96.0]